Protein AF-K6U8C2-F1 (afdb_monomer_lite)

Foldseek 3Di:
DPQWKKKKWWWKDADPDIAIFIDIHSHPDDPVRVVCCCCPNPVVWPQNVLVRRCVPPNQVRDDDDDTPPNRMDTPDMDMDID

Structure (mmCIF, N/CA/C/O backbone):
data_AF-K6U8C2-F1
#
_entry.id   AF-K6U8C2-F1
#
loop_
_atom_site.group_PDB
_atom_site.id
_atom_site.type_symbol
_atom_site.label_atom_id
_atom_site.label_alt_id
_atom_site.label_comp_id
_atom_site.label_asym_id
_atom_site.label_entity_id
_atom_site.label_seq_id
_atom_site.pdbx_PDB_ins_code
_atom_site.Cartn_x
_atom_site.Cartn_y
_atom_site.Cartn_z
_atom_site.occupancy
_atom_site.B_iso_or_equiv
_atom_site.auth_seq_id
_atom_site.auth_comp_id
_atom_site.auth_asym_id
_atom_site.auth_atom_id
_atom_site.pdbx_PDB_model_num
ATOM 1 N N . MET A 1 1 ? 13.737 -8.285 -25.929 1.00 46.69 1 MET A N 1
ATOM 2 C CA . MET A 1 1 ? 14.059 -7.468 -24.737 1.00 46.69 1 MET A CA 1
ATOM 3 C C . MET A 1 1 ? 13.322 -8.061 -23.550 1.00 46.69 1 MET A C 1
ATOM 5 O O . MET A 1 1 ? 12.098 -7.992 -23.537 1.00 46.69 1 MET A O 1
ATOM 9 N N . ASN A 1 2 ? 14.028 -8.680 -22.598 1.00 53.50 2 ASN A N 1
ATOM 10 C CA . ASN A 1 2 ? 13.420 -9.030 -21.312 1.00 53.50 2 ASN A CA 1
ATOM 11 C C . ASN A 1 2 ? 12.987 -7.716 -20.657 1.00 53.50 2 ASN A C 1
ATOM 13 O O . ASN A 1 2 ? 13.828 -6.857 -20.394 1.00 53.50 2 ASN A O 1
ATOM 17 N N . LYS A 1 3 ? 11.676 -7.503 -20.509 1.00 57.66 3 LYS A N 1
ATOM 18 C CA . LYS A 1 3 ? 11.148 -6.315 -19.836 1.00 57.66 3 LYS A CA 1
ATOM 19 C C . LYS A 1 3 ? 11.536 -6.432 -18.366 1.00 57.66 3 LYS A C 1
ATOM 21 O O . LYS A 1 3 ? 10.934 -7.232 -17.659 1.00 57.66 3 LYS A O 1
ATOM 26 N N . ILE A 1 4 ? 12.561 -5.685 -17.960 1.00 71.94 4 ILE A N 1
ATOM 27 C CA . ILE A 1 4 ? 12.939 -5.531 -16.554 1.00 71.94 4 ILE A CA 1
ATOM 28 C C . ILE A 1 4 ? 11.712 -4.973 -15.834 1.00 71.94 4 ILE A C 1
ATOM 30 O O . ILE A 1 4 ? 11.191 -3.925 -16.225 1.00 71.94 4 ILE A O 1
ATOM 34 N N . LYS A 1 5 ? 11.231 -5.699 -14.830 1.00 82.44 5 LYS A N 1
ATOM 35 C CA . LYS A 1 5 ? 10.112 -5.297 -13.982 1.00 82.44 5 LYS A CA 1
ATOM 36 C C . LYS A 1 5 ? 10.658 -4.721 -12.684 1.00 82.44 5 LYS A C 1
ATOM 38 O O . LYS A 1 5 ? 11.725 -5.113 -12.212 1.00 82.44 5 LYS A O 1
ATOM 43 N N . THR A 1 6 ? 9.897 -3.828 -12.072 1.00 87.56 6 THR A N 1
ATOM 44 C CA . THR A 1 6 ? 10.193 -3.331 -10.730 1.00 87.56 6 THR A CA 1
ATOM 45 C C . THR A 1 6 ? 9.203 -3.964 -9.754 1.00 87.56 6 THR A C 1
ATOM 47 O O . THR A 1 6 ? 8.008 -3.691 -9.816 1.00 87.56 6 THR A O 1
ATOM 50 N N . LEU A 1 7 ? 9.700 -4.827 -8.866 1.00 91.56 7 LEU A N 1
ATOM 51 C CA . LEU A 1 7 ? 8.941 -5.409 -7.760 1.00 91.56 7 LEU A CA 1
ATOM 52 C C . LEU A 1 7 ? 8.996 -4.470 -6.556 1.00 91.56 7 LEU A C 1
ATOM 54 O O . LEU A 1 7 ? 10.078 -4.146 -6.054 1.00 91.56 7 LEU A O 1
ATOM 58 N N . ILE A 1 8 ? 7.830 -4.081 -6.062 1.00 93.50 8 ILE A N 1
ATOM 59 C CA . ILE A 1 8 ? 7.659 -3.199 -4.915 1.00 93.50 8 ILE A CA 1
ATOM 60 C C . ILE A 1 8 ? 6.992 -4.004 -3.808 1.00 93.50 8 ILE A C 1
ATOM 62 O O . ILE A 1 8 ? 5.911 -4.550 -3.990 1.00 93.50 8 ILE A O 1
ATOM 66 N N . LYS A 1 9 ? 7.648 -4.098 -2.654 1.00 95.38 9 LYS A N 1
ATOM 67 C CA . LYS A 1 9 ? 7.092 -4.714 -1.448 1.00 95.38 9 LYS A CA 1
ATOM 68 C C . LYS A 1 9 ? 6.808 -3.628 -0.430 1.00 95.38 9 LYS A C 1
ATOM 70 O O . LYS A 1 9 ? 7.744 -2.944 -0.007 1.00 95.38 9 LYS A O 1
ATOM 75 N N . CYS A 1 10 ? 5.552 -3.497 -0.031 1.00 96.81 10 CYS A N 1
ATOM 76 C CA . CYS A 1 10 ? 5.105 -2.496 0.929 1.00 96.81 10 CYS A CA 1
ATOM 77 C C . CYS A 1 10 ? 4.584 -3.166 2.197 1.00 96.81 10 CYS A C 1
ATOM 79 O O . CYS A 1 10 ? 3.992 -4.241 2.141 1.00 96.81 10 CYS A O 1
ATOM 81 N N . ILE A 1 11 ? 4.791 -2.508 3.334 1.00 97.88 11 ILE A N 1
ATOM 82 C CA . ILE A 1 11 ? 4.061 -2.783 4.569 1.00 97.88 11 ILE A CA 1
ATOM 83 C C . ILE A 1 11 ? 3.163 -1.580 4.807 1.00 97.88 11 ILE A C 1
ATOM 85 O O . ILE A 1 11 ? 3.657 -0.469 5.010 1.00 97.88 11 ILE A O 1
ATOM 89 N N . PHE A 1 12 ? 1.859 -1.811 4.757 1.00 97.50 12 PHE A N 1
ATOM 90 C CA . PHE A 1 12 ? 0.839 -0.829 5.076 1.00 97.50 12 PHE A CA 1
ATOM 91 C C . PHE A 1 12 ? 0.283 -1.085 6.470 1.00 97.50 12 PHE A C 1
ATOM 93 O O . PHE A 1 12 ? 0.138 -2.236 6.878 1.00 97.50 12 PHE A O 1
ATOM 100 N N . LYS A 1 13 ? -0.062 -0.027 7.197 1.00 97.81 13 LYS A N 1
ATOM 101 C CA . LYS A 1 13 ? -0.785 -0.119 8.463 1.00 97.81 13 LYS A CA 1
ATOM 102 C C . LYS A 1 13 ? -2.133 0.564 8.319 1.00 97.81 13 LYS A C 1
ATOM 104 O O . LYS A 1 13 ? -2.209 1.693 7.851 1.00 97.81 13 LYS A O 1
ATOM 109 N N . TYR A 1 14 ? -3.179 -0.127 8.750 1.00 97.00 14 TYR A N 1
ATOM 110 C CA . TYR A 1 14 ? -4.525 0.420 8.860 1.00 97.00 14 TYR A CA 1
ATOM 111 C C . TYR A 1 14 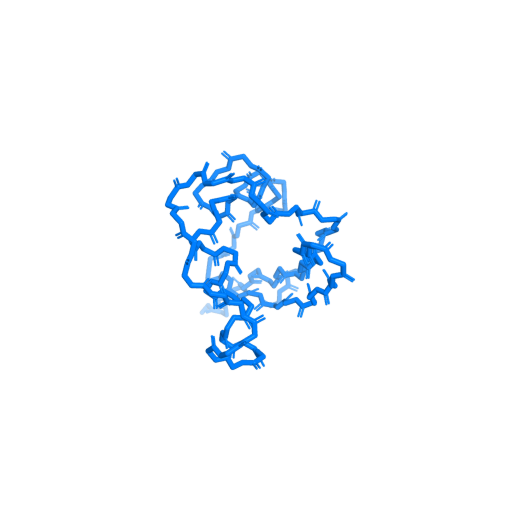? -5.096 0.004 10.213 1.00 97.00 14 TYR A C 1
ATOM 113 O O . TYR A 1 14 ? -5.205 -1.192 10.507 1.00 97.00 14 TYR A O 1
ATOM 121 N N . LYS A 1 15 ? -5.430 0.996 11.048 1.00 94.50 15 LYS A N 1
ATOM 122 C CA . LYS A 1 15 ? -5.805 0.796 12.459 1.00 94.50 15 LYS A CA 1
ATOM 123 C C . LYS A 1 15 ? -4.742 -0.055 13.179 1.00 94.50 15 LYS A C 1
ATOM 125 O O . LYS A 1 15 ? -3.552 0.262 13.118 1.00 94.50 15 LYS A O 1
ATOM 130 N N . ASP A 1 16 ? -5.150 -1.153 13.808 1.00 95.06 16 ASP A N 1
ATOM 131 C CA . ASP A 1 16 ? -4.274 -2.038 14.587 1.00 95.06 16 ASP A CA 1
ATOM 132 C C . ASP A 1 16 ? -3.669 -3.189 13.764 1.00 95.06 16 ASP A C 1
ATOM 134 O O . ASP A 1 16 ? -3.045 -4.092 14.319 1.00 95.06 16 ASP A O 1
ATOM 138 N N . LYS A 1 17 ? -3.851 -3.185 12.436 1.00 97.12 17 LYS A N 1
ATOM 139 C CA . LYS A 1 17 ? -3.388 -4.254 11.541 1.00 97.12 17 LYS A CA 1
ATOM 140 C C . LYS A 1 17 ? -2.292 -3.773 10.597 1.00 97.12 17 LYS A C 1
ATOM 142 O O . LYS A 1 17 ? -2.302 -2.632 10.135 1.00 97.12 17 LYS A O 1
ATOM 147 N N . GLN A 1 18 ? -1.370 -4.680 10.281 1.00 97.94 18 GLN A N 1
ATOM 148 C CA . GLN A 1 18 ? -0.361 -4.499 9.241 1.00 97.94 18 GLN A CA 1
ATOM 149 C C . GLN A 1 18 ? -0.618 -5.456 8.080 1.00 97.94 18 GLN A C 1
ATOM 151 O O . GLN A 1 18 ? -0.990 -6.611 8.285 1.00 97.94 18 GLN A O 1
ATOM 156 N N . TYR A 1 19 ? -0.385 -4.966 6.869 1.00 98.12 19 TYR A N 1
ATOM 157 C CA . TYR A 1 19 ? -0.586 -5.682 5.622 1.00 98.12 19 TYR A CA 1
ATOM 158 C C . TYR A 1 19 ? 0.689 -5.611 4.800 1.00 98.12 19 TYR A C 1
ATOM 160 O O . TYR A 1 19 ? 1.147 -4.530 4.432 1.00 98.12 19 TYR A O 1
ATOM 168 N N . GLU A 1 20 ? 1.260 -6.765 4.487 1.00 98.00 20 GLU A N 1
ATOM 169 C CA . GLU A 1 20 ? 2.383 -6.844 3.563 1.00 98.00 20 GLU A CA 1
ATOM 170 C C . GLU A 1 20 ? 1.830 -7.056 2.166 1.00 98.00 20 GLU A C 1
ATOM 172 O O . GLU A 1 20 ? 1.110 -8.022 1.955 1.00 98.00 20 GLU A O 1
ATOM 177 N N . VAL A 1 21 ? 2.178 -6.232 1.191 1.00 96.62 21 VAL A N 1
ATOM 178 C CA . VAL A 1 21 ? 1.705 -6.388 -0.191 1.00 96.62 21 VAL A CA 1
ATOM 179 C C . VAL A 1 21 ? 2.865 -6.352 -1.170 1.00 96.62 21 VAL A C 1
ATOM 181 O O . VAL A 1 21 ? 3.948 -5.848 -0.863 1.00 96.62 21 VAL A O 1
ATOM 184 N N . GLU A 1 22 ? 2.629 -6.905 -2.354 1.00 94.75 22 GLU A N 1
ATOM 185 C CA . GLU A 1 22 ? 3.570 -6.861 -3.464 1.00 94.75 22 GLU A CA 1
ATOM 186 C C . GLU A 1 22 ? 2.874 -6.266 -4.684 1.00 94.75 22 GLU A C 1
ATOM 188 O O . GLU A 1 22 ? 1.751 -6.651 -5.002 1.00 94.75 22 GLU A O 1
ATOM 193 N N . ASP A 1 23 ? 3.554 -5.344 -5.355 1.00 92.12 23 ASP A N 1
ATOM 194 C CA . ASP A 1 23 ? 3.142 -4.777 -6.633 1.00 92.12 23 ASP A CA 1
ATOM 195 C C . ASP A 1 23 ? 4.264 -4.935 -7.661 1.00 92.12 23 ASP A C 1
ATOM 197 O O . ASP A 1 23 ? 5.456 -4.898 -7.336 1.00 92.12 23 ASP A O 1
ATOM 201 N N . ILE A 1 24 ? 3.878 -5.136 -8.917 1.00 88.75 24 ILE A N 1
ATOM 202 C CA . ILE A 1 24 ? 4.796 -5.347 -10.029 1.00 88.75 24 ILE A CA 1
ATOM 203 C C . ILE A 1 24 ? 4.532 -4.273 -11.074 1.00 88.75 24 ILE A C 1
ATOM 205 O O . ILE A 1 24 ? 3.592 -4.364 -11.864 1.00 88.75 24 ILE A O 1
ATOM 209 N N . ILE A 1 25 ? 5.441 -3.305 -11.153 1.00 84.88 25 ILE A N 1
ATOM 210 C CA . ILE A 1 25 ? 5.406 -2.291 -12.201 1.00 84.88 25 ILE A CA 1
ATOM 211 C C . ILE A 1 25 ? 6.119 -2.856 -13.443 1.00 84.88 25 ILE A C 1
ATOM 213 O O . ILE A 1 25 ? 7.295 -3.229 -13.366 1.00 84.88 25 ILE A O 1
ATOM 217 N N . PRO A 1 26 ? 5.444 -2.933 -14.609 1.00 72.44 26 PRO A N 1
ATOM 218 C CA . PRO A 1 26 ? 5.995 -3.538 -15.827 1.00 72.44 26 PRO A CA 1
ATOM 219 C C . PRO A 1 26 ? 7.091 -2.698 -16.501 1.00 72.44 26 PRO A C 1
ATOM 221 O O . PRO A 1 26 ? 7.711 -3.164 -17.457 1.00 72.44 26 PRO A O 1
ATOM 224 N N . ASN A 1 27 ? 7.317 -1.476 -16.018 1.00 71.50 27 ASN A N 1
ATOM 225 C CA . ASN A 1 27 ? 8.374 -0.587 -16.472 1.00 71.50 27 ASN A CA 1
ATOM 226 C C . ASN A 1 27 ? 9.562 -0.640 -15.509 1.00 71.50 27 ASN A C 1
ATOM 228 O O . ASN A 1 27 ? 9.381 -0.698 -14.294 1.00 71.50 27 ASN A O 1
ATOM 232 N N . CYS A 1 28 ? 10.762 -0.523 -16.077 1.00 66.94 28 CYS A N 1
ATOM 233 C CA . CYS A 1 28 ? 11.998 -0.184 -15.379 1.00 66.94 28 CYS A CA 1
ATOM 234 C C . CYS A 1 28 ? 11.840 1.211 -14.748 1.00 66.94 28 CYS A C 1
ATOM 236 O O . CYS A 1 28 ? 12.214 2.229 -15.330 1.00 66.94 28 CYS A O 1
ATOM 238 N N . LEU A 1 29 ? 11.187 1.274 -13.588 1.00 77.75 29 LEU A N 1
ATOM 239 C CA . LEU A 1 29 ? 11.121 2.489 -12.795 1.00 77.75 29 LEU A CA 1
ATOM 240 C C . LEU A 1 29 ? 12.329 2.493 -11.863 1.00 77.75 29 LEU A C 1
ATOM 242 O O . LEU A 1 29 ? 12.525 1.543 -11.101 1.00 77.75 29 LEU A O 1
ATOM 246 N N . GLU A 1 30 ? 13.127 3.557 -11.921 1.00 84.31 30 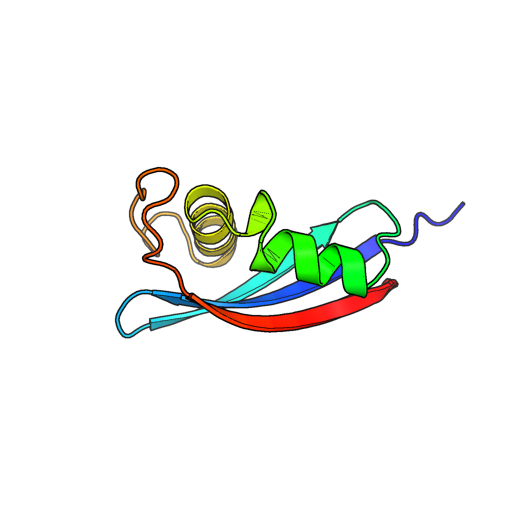GLU A N 1
ATOM 247 C CA . GLU A 1 30 ? 14.224 3.771 -10.978 1.00 84.31 30 GLU A CA 1
ATOM 248 C C . GLU A 1 30 ? 13.702 3.691 -9.541 1.00 84.31 30 GLU A C 1
ATOM 250 O O . GLU A 1 30 ? 12.615 4.183 -9.223 1.00 84.31 30 GLU A O 1
ATOM 255 N N . LYS A 1 31 ? 14.494 3.076 -8.660 1.00 84.38 31 LYS A N 1
ATOM 256 C CA . LYS A 1 31 ? 14.104 2.797 -7.274 1.00 84.38 31 LYS A CA 1
ATOM 257 C C . LYS A 1 31 ? 13.590 4.039 -6.542 1.00 84.38 31 LYS A C 1
ATOM 259 O O . LYS A 1 31 ? 12.593 3.955 -5.833 1.00 84.38 31 LYS A O 1
ATOM 264 N N . GLU A 1 32 ? 14.250 5.177 -6.719 1.00 87.50 32 GLU A N 1
ATOM 265 C CA . GLU A 1 32 ? 13.877 6.442 -6.079 1.00 87.50 32 GLU A CA 1
ATOM 266 C C . GLU A 1 32 ? 12.516 6.944 -6.565 1.00 87.50 32 GLU A C 1
ATOM 268 O O . GLU A 1 32 ? 11.667 7.291 -5.748 1.00 87.50 32 GLU A O 1
ATOM 273 N N . LYS A 1 33 ? 12.253 6.874 -7.875 1.00 89.38 33 LYS A N 1
ATOM 274 C CA . LYS A 1 33 ? 10.949 7.232 -8.452 1.00 89.38 33 LYS A CA 1
ATOM 275 C C . LYS A 1 33 ? 9.838 6.309 -7.959 1.00 89.38 33 LYS A C 1
ATOM 277 O O . LYS A 1 33 ? 8.742 6.781 -7.676 1.00 89.38 33 LYS A O 1
ATOM 282 N N . ALA A 1 34 ? 10.124 5.014 -7.808 1.00 88.75 34 ALA A N 1
ATOM 283 C CA . ALA A 1 34 ? 9.153 4.049 -7.291 1.00 88.75 34 ALA A CA 1
ATOM 284 C C . ALA A 1 34 ? 8.796 4.360 -5.834 1.00 88.75 34 ALA A C 1
ATOM 286 O O . ALA A 1 34 ? 7.629 4.320 -5.456 1.00 88.75 34 ALA A O 1
ATOM 287 N N . ILE A 1 35 ? 9.792 4.738 -5.030 1.00 90.12 35 ILE A N 1
ATOM 288 C CA . ILE A 1 35 ? 9.571 5.154 -3.646 1.00 90.12 35 ILE A CA 1
ATOM 289 C C . ILE A 1 35 ? 8.731 6.434 -3.586 1.00 90.12 35 ILE A C 1
ATOM 291 O O . ILE A 1 35 ? 7.767 6.470 -2.827 1.00 90.12 35 ILE A O 1
ATOM 295 N N . VAL A 1 36 ? 9.055 7.452 -4.390 1.00 92.88 36 VAL A N 1
ATOM 296 C CA . VAL A 1 36 ? 8.287 8.711 -4.442 1.00 92.88 36 VAL A CA 1
ATOM 297 C C . VAL A 1 36 ? 6.834 8.449 -4.834 1.00 92.88 36 VAL A C 1
ATOM 299 O O . VAL A 1 36 ? 5.927 8.967 -4.192 1.00 92.88 36 VAL A O 1
ATOM 302 N N . LEU A 1 37 ? 6.589 7.586 -5.824 1.00 91.69 37 LEU A N 1
ATOM 303 C CA . LEU A 1 37 ? 5.236 7.270 -6.282 1.00 91.69 37 LEU A CA 1
ATOM 304 C C . LEU A 1 37 ? 4.346 6.702 -5.162 1.00 91.69 37 LEU A C 1
ATOM 306 O O . LEU A 1 37 ? 3.164 7.024 -5.099 1.00 91.69 37 LEU A O 1
ATOM 310 N N . TYR A 1 38 ? 4.922 5.886 -4.278 1.00 92.31 38 TYR A N 1
ATOM 311 C CA . TYR A 1 38 ? 4.222 5.253 -3.157 1.00 92.31 38 TYR A CA 1
ATOM 312 C C . TYR A 1 38 ? 4.161 6.113 -1.893 1.00 92.31 38 TYR A C 1
ATOM 314 O O . TYR A 1 38 ? 3.290 5.891 -1.049 1.00 92.31 38 TYR A O 1
ATOM 322 N N . LYS A 1 39 ? 5.085 7.065 -1.739 1.00 91.44 39 LYS A N 1
ATOM 323 C CA . LYS A 1 39 ? 5.110 7.998 -0.608 1.00 91.44 39 LYS A CA 1
ATOM 324 C C . LYS A 1 39 ? 4.217 9.210 -0.835 1.00 91.44 39 LYS A C 1
ATOM 326 O O . LYS A 1 39 ? 3.410 9.503 0.037 1.00 91.44 39 LYS A O 1
ATOM 331 N N . ASP A 1 40 ? 4.330 9.827 -2.009 1.00 91.12 40 ASP A N 1
ATOM 332 C CA . ASP A 1 40 ? 3.770 11.153 -2.297 1.00 91.12 40 ASP A CA 1
ATOM 333 C C . ASP A 1 40 ? 3.003 11.222 -3.633 1.00 91.12 40 ASP A C 1
ATOM 335 O O . ASP A 1 40 ? 2.325 12.208 -3.912 1.00 91.12 40 ASP A O 1
ATOM 339 N N . GLY A 1 41 ? 3.132 10.209 -4.496 1.00 88.25 41 GLY A N 1
ATOM 340 C CA . GLY A 1 41 ? 2.472 10.166 -5.806 1.00 88.25 41 GLY A CA 1
ATOM 341 C C . GLY A 1 41 ? 1.121 9.450 -5.782 1.00 88.25 41 GLY A C 1
ATOM 342 O O . GLY A 1 41 ? 0.583 9.144 -4.725 1.00 88.25 41 GLY A O 1
ATOM 343 N N . ASN A 1 42 ? 0.572 9.114 -6.950 1.00 86.62 42 ASN A N 1
ATOM 344 C CA . ASN A 1 42 ? -0.768 8.510 -7.039 1.00 86.62 42 ASN A CA 1
ATOM 345 C C . ASN A 1 42 ? -0.899 7.168 -6.290 1.00 86.62 42 ASN A C 1
ATOM 347 O O . ASN A 1 42 ? -1.968 6.856 -5.781 1.00 86.62 42 ASN A O 1
ATOM 351 N N . CYS A 1 43 ? 0.179 6.382 -6.172 1.00 88.88 43 CYS A N 1
ATOM 352 C CA . CYS A 1 43 ? 0.168 5.132 -5.397 1.00 88.88 43 CYS A CA 1
ATOM 353 C C . CYS A 1 43 ? 0.243 5.362 -3.876 1.00 88.88 43 CYS A C 1
ATOM 355 O O . CYS A 1 43 ? 0.191 4.402 -3.104 1.00 88.88 43 CYS A O 1
ATOM 357 N N . SER A 1 44 ? 0.401 6.615 -3.437 1.00 90.62 44 SER A N 1
ATOM 358 C CA . SER A 1 44 ? 0.269 7.000 -2.034 1.00 90.62 44 SER A CA 1
ATOM 359 C C . SER A 1 44 ? -1.182 7.161 -1.588 1.00 90.62 44 SER A C 1
ATOM 361 O O . SER A 1 44 ? -1.426 7.193 -0.384 1.00 90.62 44 SER A O 1
ATOM 363 N N . ASP A 1 45 ? -2.125 7.222 -2.532 1.00 93.88 45 ASP A N 1
ATOM 364 C CA . ASP A 1 45 ? -3.539 7.347 -2.214 1.00 93.88 45 ASP A CA 1
ATOM 365 C C . ASP A 1 45 ? -4.089 6.065 -1.577 1.00 93.88 45 ASP A C 1
ATOM 367 O O . ASP A 1 45 ? -3.724 4.939 -1.945 1.00 93.88 45 ASP A O 1
ATOM 371 N N . ASP A 1 46 ? -4.992 6.240 -0.617 1.00 93.88 46 ASP A N 1
ATOM 372 C CA . ASP A 1 46 ? -5.584 5.137 0.128 1.00 93.88 46 ASP A CA 1
ATOM 373 C C . ASP A 1 46 ? -6.418 4.213 -0.757 1.00 93.88 46 ASP A C 1
ATOM 375 O O . ASP A 1 46 ? -6.430 3.013 -0.499 1.00 93.88 46 ASP A O 1
ATOM 379 N N . LEU A 1 47 ? -7.036 4.703 -1.837 1.00 94.69 47 LEU A N 1
ATOM 380 C CA . LEU A 1 47 ? -7.745 3.852 -2.797 1.00 94.69 47 LEU A CA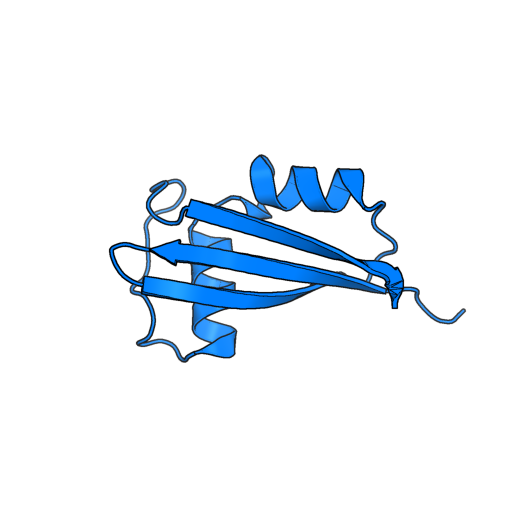 1
ATOM 381 C C . LEU A 1 47 ? -6.807 2.818 -3.413 1.00 94.69 47 LEU A C 1
ATOM 383 O O . LEU A 1 47 ? -7.141 1.633 -3.524 1.00 94.69 47 LEU A O 1
ATOM 387 N N . TYR A 1 48 ? -5.607 3.256 -3.795 1.00 94.31 48 TYR A N 1
ATOM 388 C CA . TYR A 1 48 ? -4.611 2.381 -4.392 1.00 94.31 48 TYR A CA 1
ATOM 389 C C . TYR A 1 48 ? -4.059 1.397 -3.355 1.00 94.31 48 TYR A C 1
ATOM 391 O O . TYR A 1 48 ? -4.007 0.189 -3.602 1.00 94.31 48 TYR A O 1
ATOM 399 N N . ARG A 1 49 ? -3.710 1.885 -2.158 1.00 94.88 49 ARG A N 1
ATOM 400 C CA . ARG A 1 49 ? -3.193 1.043 -1.067 1.00 94.88 49 ARG A CA 1
ATOM 401 C C . ARG A 1 49 ? -4.226 0.014 -0.594 1.00 94.88 49 ARG A C 1
ATOM 403 O O . ARG A 1 49 ? -3.878 -1.156 -0.432 1.00 94.88 49 ARG A O 1
ATOM 410 N N .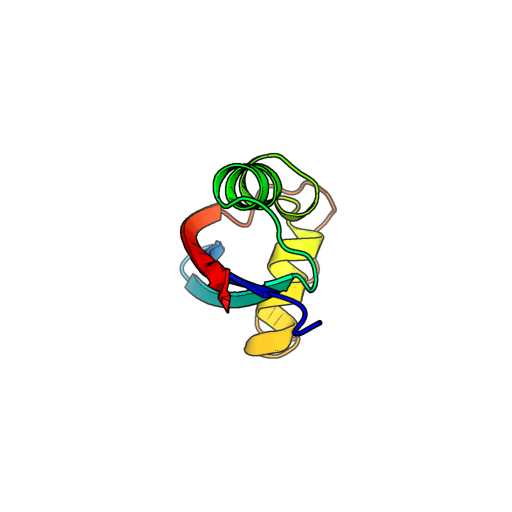 ALA A 1 50 ? -5.488 0.413 -0.435 1.00 95.75 50 ALA A N 1
ATOM 411 C CA . ALA A 1 50 ? -6.600 -0.471 -0.086 1.00 95.75 50 ALA A CA 1
ATOM 412 C C . ALA A 1 50 ? -6.816 -1.537 -1.164 1.00 95.75 50 ALA A C 1
ATOM 414 O O . ALA A 1 50 ? -6.956 -2.716 -0.844 1.00 95.75 50 ALA A O 1
ATOM 415 N N . SER A 1 51 ? -6.756 -1.149 -2.442 1.00 94.88 51 SER A N 1
ATOM 416 C CA . SER A 1 51 ? -6.867 -2.090 -3.560 1.00 94.88 51 SER A CA 1
ATOM 417 C C . SER A 1 51 ? -5.760 -3.145 -3.529 1.00 94.88 51 SER A C 1
ATOM 419 O O . SER A 1 51 ? -6.054 -4.331 -3.650 1.00 94.88 51 SER A O 1
ATOM 421 N N . LEU A 1 52 ? -4.502 -2.756 -3.284 1.00 95.50 52 LEU A N 1
ATOM 422 C CA . LEU A 1 52 ? -3.398 -3.715 -3.136 1.00 95.50 52 LEU A CA 1
ATOM 423 C C . LEU A 1 52 ? -3.607 -4.680 -1.959 1.00 95.50 52 LEU A C 1
ATOM 425 O O . LEU A 1 52 ? -3.302 -5.869 -2.074 1.00 95.50 52 LEU A O 1
ATOM 429 N N . ILE A 1 53 ? -4.131 -4.186 -0.833 1.00 97.00 53 ILE A N 1
ATOM 430 C CA . ILE A 1 53 ? -4.459 -5.023 0.327 1.00 97.00 53 ILE A CA 1
ATOM 431 C C . ILE A 1 53 ? -5.542 -6.037 -0.046 1.00 97.00 53 ILE A C 1
ATOM 433 O O . ILE A 1 53 ? -5.345 -7.230 0.177 1.00 97.00 53 ILE A O 1
ATOM 437 N N . ARG A 1 54 ? -6.645 -5.596 -0.658 1.00 97.12 54 ARG A N 1
ATOM 438 C CA . ARG A 1 54 ? -7.757 -6.477 -1.045 1.00 97.12 54 ARG A CA 1
ATOM 439 C C . ARG A 1 54 ? -7.364 -7.518 -2.080 1.00 97.12 54 ARG A C 1
ATOM 441 O O . ARG A 1 54 ? -7.704 -8.685 -1.921 1.00 97.12 54 ARG A O 1
ATOM 448 N N . ILE A 1 55 ? -6.560 -7.138 -3.073 1.00 95.81 55 ILE A N 1
ATOM 449 C CA . ILE A 1 55 ? -6.029 -8.076 -4.073 1.00 95.81 55 ILE A CA 1
ATOM 450 C C . ILE A 1 55 ? -5.301 -9.249 -3.401 1.00 95.81 55 ILE A C 1
ATOM 452 O O . ILE A 1 55 ? -5.414 -10.384 -3.859 1.00 95.81 55 ILE A O 1
ATOM 456 N N . LYS A 1 56 ? -4.557 -8.997 -2.316 1.00 97.38 56 LYS A N 1
ATOM 457 C CA . LYS A 1 56 ? -3.795 -10.041 -1.621 1.00 97.38 56 LYS A CA 1
ATOM 458 C C . LYS A 1 56 ? -4.585 -10.771 -0.531 1.00 97.38 56 LYS A C 1
ATOM 460 O O . LYS A 1 56 ? -4.397 -11.974 -0.364 1.00 97.38 56 LYS A O 1
ATOM 465 N N . TYR A 1 57 ? -5.397 -10.057 0.244 1.00 97.00 57 TYR A N 1
ATOM 466 C CA . TYR A 1 57 ? -6.025 -10.565 1.470 1.00 97.00 57 TYR A CA 1
ATOM 467 C C . TYR A 1 57 ? -7.543 -10.788 1.352 1.00 97.00 57 TYR A C 1
ATOM 469 O O . TYR A 1 57 ? -8.147 -11.289 2.298 1.00 97.00 57 TYR A O 1
ATOM 477 N N . GLY A 1 58 ? -8.143 -10.466 0.206 1.00 96.81 58 GLY A N 1
ATOM 478 C CA . GLY A 1 58 ? -9.583 -10.533 -0.044 1.00 96.81 58 GLY A CA 1
ATOM 479 C C . GLY A 1 58 ? -10.298 -9.205 0.215 1.00 96.81 58 GLY A C 1
ATOM 480 O O . GLY A 1 58 ? -9.804 -8.347 0.951 1.00 96.81 58 GLY 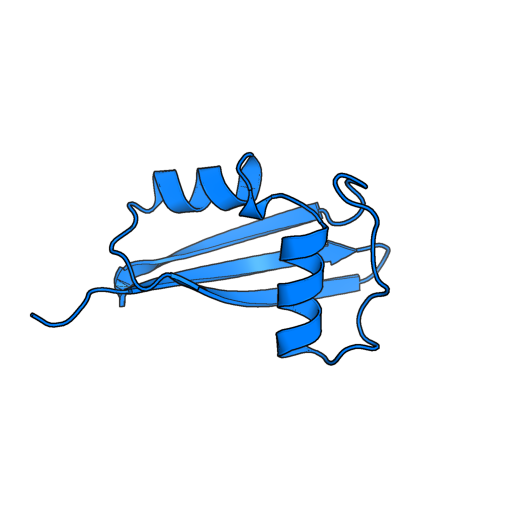A O 1
ATOM 481 N N . ASP A 1 59 ? -11.481 -9.047 -0.381 1.00 95.12 59 ASP A N 1
ATOM 482 C CA . ASP A 1 59 ? -12.241 -7.790 -0.351 1.00 95.12 59 ASP A CA 1
ATOM 483 C C . ASP A 1 59 ? -12.662 -7.367 1.068 1.00 95.12 59 ASP A C 1
ATOM 485 O O . ASP A 1 59 ? -12.689 -6.177 1.370 1.00 95.12 59 ASP A O 1
ATOM 489 N N . ASP A 1 60 ? -12.871 -8.328 1.974 1.00 95.50 60 ASP A N 1
ATOM 490 C CA . ASP A 1 60 ? -13.252 -8.079 3.373 1.00 95.50 60 ASP A CA 1
ATOM 491 C C . ASP A 1 60 ? -12.079 -7.643 4.275 1.00 95.50 60 ASP A C 1
ATOM 493 O O . ASP A 1 60 ? -12.269 -7.347 5.459 1.00 95.50 60 ASP A O 1
ATOM 497 N N . ALA A 1 61 ? -10.843 -7.619 3.762 1.00 96.50 61 ALA A N 1
ATOM 498 C CA . ALA A 1 61 ? -9.668 -7.271 4.563 1.00 96.50 61 ALA A CA 1
ATOM 499 C C . ALA A 1 61 ? -9.678 -5.801 5.019 1.00 96.50 61 ALA A C 1
ATOM 501 O O . ALA A 1 61 ? -9.230 -5.485 6.126 1.00 96.50 61 ALA A O 1
ATOM 502 N N . ILE A 1 62 ? -10.185 -4.905 4.170 1.00 95.94 62 ILE A N 1
ATOM 503 C CA . ILE A 1 62 ? -10.274 -3.466 4.421 1.00 95.94 62 ILE A CA 1
ATOM 504 C C . ILE A 1 62 ? -11.488 -2.891 3.669 1.00 95.94 62 ILE A C 1
ATOM 506 O O . ILE A 1 62 ? -11.695 -3.248 2.507 1.00 95.94 62 ILE A O 1
ATOM 510 N N . PRO A 1 63 ? -12.299 -2.015 4.296 1.00 94.00 63 PRO A N 1
ATOM 511 C CA . PRO A 1 63 ? -13.435 -1.397 3.616 1.00 94.00 63 PRO A CA 1
ATOM 512 C C . PRO A 1 63 ? -12.978 -0.497 2.464 1.00 94.00 63 PRO A C 1
ATOM 514 O O . PRO A 1 63 ? -11.804 -0.138 2.359 1.00 94.00 63 PRO A O 1
ATOM 517 N N . ASP A 1 64 ? -13.924 -0.088 1.620 1.00 90.19 64 ASP A N 1
ATOM 518 C CA . ASP A 1 64 ? -13.693 1.032 0.714 1.00 90.19 64 ASP A CA 1
ATOM 519 C C . ASP A 1 64 ? -13.454 2.314 1.505 1.00 90.19 64 ASP A C 1
ATOM 521 O O . ASP A 1 64 ? -14.255 2.706 2.356 1.00 90.19 64 ASP A O 1
ATOM 525 N N . LEU A 1 65 ? -12.317 2.943 1.221 1.00 90.25 65 LEU A N 1
ATOM 526 C CA . LEU A 1 65 ? -11.923 4.208 1.813 1.00 90.25 65 LEU A CA 1
ATOM 527 C C . LEU A 1 65 ? -12.199 5.347 0.827 1.00 90.25 65 LEU A C 1
ATOM 529 O O . LEU A 1 65 ? -12.060 5.147 -0.381 1.00 90.25 65 LEU A O 1
ATOM 533 N N . PRO A 1 66 ? -12.578 6.542 1.306 1.00 89.75 66 PRO A N 1
ATOM 534 C CA . PRO A 1 66 ? -12.623 7.732 0.468 1.00 89.75 66 PRO A CA 1
ATOM 535 C C . PRO A 1 66 ? -11.245 8.058 -0.124 1.00 89.75 66 PRO A C 1
ATOM 537 O O . PRO A 1 66 ? -10.216 7.842 0.517 1.00 89.75 66 PRO A O 1
ATOM 540 N N . GLU A 1 67 ? -11.230 8.652 -1.316 1.00 89.50 67 GLU A N 1
ATOM 541 C CA . GLU A 1 67 ? -10.007 9.216 -1.898 1.00 89.50 67 GLU A CA 1
ATOM 542 C C . GLU A 1 67 ? -9.356 10.203 -0.917 1.00 89.50 67 GLU A C 1
ATOM 544 O O . GLU A 1 67 ? -10.029 11.055 -0.329 1.00 89.50 67 GLU A O 1
ATOM 549 N N . GLY A 1 68 ? -8.044 10.075 -0.711 1.00 86.56 68 GLY A N 1
ATOM 550 C CA . GLY A 1 68 ? -7.296 10.955 0.179 1.00 86.56 68 GLY A CA 1
ATOM 551 C C . GLY A 1 68 ? -7.655 10.879 1.671 1.00 86.56 68 GLY A C 1
ATOM 552 O O . GLY A 1 68 ? -7.343 11.833 2.388 1.00 86.56 68 GLY A O 1
ATOM 553 N N . SER A 1 69 ? -8.265 9.792 2.173 1.00 92.12 69 SER A N 1
ATOM 554 C CA . SER A 1 69 ? -8.598 9.647 3.606 1.00 92.12 69 SER A CA 1
ATOM 555 C C . SER A 1 69 ? -7.386 9.696 4.548 1.00 92.12 69 SER A C 1
ATOM 557 O O . SER A 1 69 ? -7.517 10.119 5.697 1.00 92.12 69 SER A O 1
ATOM 559 N N . LYS A 1 70 ? -6.198 9.318 4.058 1.00 92.12 70 LYS A N 1
ATOM 560 C CA . LYS A 1 70 ? -4.930 9.213 4.808 1.00 92.12 70 LYS A CA 1
ATOM 561 C C . LYS A 1 70 ? -5.005 8.288 6.035 1.00 92.12 70 LYS A C 1
ATOM 563 O O . LYS A 1 70 ? -4.273 8.481 7.003 1.00 92.12 70 LYS A O 1
ATOM 568 N N . GLU A 1 71 ? -5.873 7.284 5.999 1.00 96.00 71 GLU A N 1
ATOM 569 C CA . GLU A 1 71 ? -6.025 6.260 7.031 1.00 96.00 71 GLU A CA 1
ATOM 570 C C . GLU A 1 71 ? -5.016 5.112 6.884 1.00 96.00 71 GLU A C 1
ATOM 572 O O . GLU A 1 71 ? -4.736 4.423 7.870 1.00 96.00 71 GLU A O 1
ATOM 577 N N . ILE A 1 72 ? -4.474 4.878 5.681 1.00 96.31 72 ILE A N 1
ATOM 578 C CA . ILE A 1 72 ? -3.476 3.828 5.450 1.00 96.31 72 ILE A CA 1
ATOM 579 C C . ILE A 1 72 ? -2.076 4.433 5.488 1.00 96.31 72 ILE A C 1
ATOM 581 O O . ILE A 1 72 ? -1.670 5.192 4.611 1.00 96.31 72 ILE A O 1
ATOM 585 N N . GLU A 1 73 ? -1.283 4.031 6.474 1.00 95.81 73 GLU A N 1
ATOM 586 C CA . GLU A 1 73 ? 0.107 4.451 6.623 1.00 95.81 73 GLU A CA 1
ATOM 587 C C . GLU A 1 73 ? 1.048 3.521 5.840 1.00 95.81 73 GLU A C 1
ATOM 589 O O . GLU A 1 73 ? 0.971 2.296 5.956 1.00 95.81 73 GLU A O 1
ATOM 594 N N . LEU A 1 74 ? 1.990 4.087 5.079 1.00 95.94 74 LEU A N 1
ATOM 595 C CA . LEU A 1 74 ? 3.120 3.337 4.525 1.00 95.94 74 LEU A CA 1
ATOM 596 C C . LEU A 1 74 ? 4.225 3.206 5.582 1.00 95.94 74 LEU A C 1
ATOM 598 O O . LEU A 1 74 ? 4.990 4.140 5.807 1.00 95.94 74 LEU A O 1
ATOM 602 N N . VAL A 1 75 ? 4.344 2.021 6.178 1.00 97.31 75 VAL A N 1
ATOM 603 C CA . VAL A 1 75 ? 5.334 1.717 7.225 1.00 97.31 75 VAL A CA 1
ATOM 604 C C . VAL A 1 75 ? 6.699 1.390 6.627 1.00 97.31 75 VAL A C 1
ATOM 606 O O . VAL A 1 75 ? 7.737 1.806 7.138 1.00 97.31 75 VAL A O 1
ATOM 609 N N . ASN A 1 76 ? 6.725 0.608 5.546 1.00 96.81 76 ASN A N 1
ATOM 610 C CA . ASN A 1 76 ? 7.971 0.180 4.918 1.00 96.81 76 ASN A CA 1
ATOM 611 C C . ASN A 1 76 ? 7.796 -0.024 3.417 1.00 96.81 76 ASN A C 1
ATOM 613 O O . ASN A 1 76 ? 6.745 -0.474 2.970 1.00 96.81 76 ASN A O 1
ATOM 617 N N . ILE A 1 77 ? 8.856 0.237 2.655 1.00 95.12 77 ILE A N 1
ATOM 618 C CA . ILE A 1 77 ? 8.910 0.009 1.213 1.00 95.12 77 ILE A CA 1
ATOM 619 C C . ILE A 1 77 ? 10.269 -0.564 0.811 1.00 95.12 77 ILE A C 1
ATOM 621 O O . ILE A 1 77 ? 11.328 -0.043 1.165 1.00 95.12 77 ILE A O 1
ATOM 625 N N . LYS A 1 78 ? 10.248 -1.648 0.034 1.00 93.75 78 LYS A N 1
ATOM 626 C CA . LYS A 1 78 ? 11.432 -2.261 -0.577 1.00 93.75 78 LYS A CA 1
ATOM 627 C C . LYS A 1 78 ? 11.204 -2.408 -2.073 1.00 93.75 78 LYS A C 1
ATOM 629 O O . LYS A 1 78 ? 10.199 -2.965 -2.491 1.00 93.75 78 LYS A O 1
ATOM 634 N N . VAL A 1 79 ? 12.174 -1.971 -2.867 1.00 91.12 79 VAL A N 1
ATOM 635 C CA . VAL A 1 79 ? 12.117 -2.041 -4.332 1.00 91.12 79 VAL A CA 1
ATOM 636 C C . VAL A 1 79 ? 13.227 -2.955 -4.839 1.00 91.12 79 VAL A C 1
ATOM 638 O O . VAL A 1 79 ? 14.375 -2.826 -4.401 1.00 91.12 79 VAL A O 1
ATOM 641 N N . LYS A 1 80 ? 12.886 -3.878 -5.741 1.00 88.19 80 LYS A N 1
ATOM 642 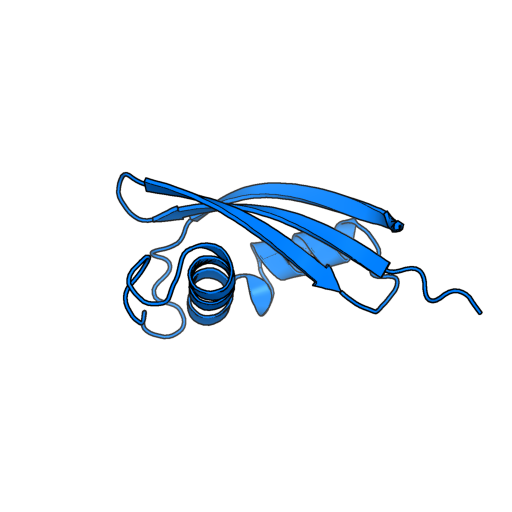C CA . LYS A 1 80 ? 13.808 -4.812 -6.397 1.00 88.19 80 LYS A CA 1
ATOM 643 C C . LYS A 1 80 ? 13.575 -4.803 -7.908 1.00 88.19 80 LYS A C 1
ATOM 645 O O . LYS A 1 80 ? 12.434 -4.750 -8.347 1.00 88.19 80 LYS A O 1
ATOM 650 N N . PHE A 1 81 ? 14.647 -4.891 -8.687 1.00 81.81 81 PHE A N 1
ATOM 651 C CA . PHE A 1 81 ? 14.565 -5.104 -10.133 1.00 81.81 81 PHE A CA 1
ATOM 652 C C . PHE A 1 81 ? 14.509 -6.607 -10.417 1.00 81.81 81 PHE A C 1
ATOM 654 O O . PHE A 1 81 ? 15.231 -7.375 -9.773 1.00 81.81 81 PHE A O 1
ATOM 661 N N . CYS A 1 82 ? 13.631 -7.020 -11.327 1.00 68.44 82 CYS A N 1
ATOM 662 C CA . CYS A 1 82 ? 13.365 -8.414 -11.674 1.00 68.44 82 CYS A CA 1
ATOM 663 C C . CYS A 1 82 ? 13.364 -8.624 -13.188 1.00 68.44 82 CYS A C 1
ATOM 665 O O . CYS A 1 82 ? 12.898 -7.719 -13.918 1.00 68.44 82 CYS A O 1
#

Secondary structure (DSSP, 8-state):
-----EEEEEEEEETTEEEEEEEEESS---HHHHHHHHHTSGGGSHHHHHHHHHHHH-GGGSPPPPTT---EEEEEEEEEE-

Sequence (82 aa):
MNKIKTLIKCIFKYKDKQYEVEDIIPNCLEKEKAIVLYKDGNCSDDLYRASLIRIKYGDDAIPDLPEGSKEIELVNIKVKFC

pLDDT: mean 89.94, std 10.03, range [46.69, 98.12]

Radius of gyration: 12.73 Å; chains: 1; bounding box: 28×22×39 Å